Protein AF-A0A440LNB6-F1 (afdb_monomer_lite)

Foldseek 3Di:
DWDDDPRDIDDDDPQKDFCVVVDPPPAFTKIFGNDPLTDIDGDDDDADDDDPFDQCDPVNQVVVVVVVCVVVVADPPDWDWDDDPLKTKIKGWGDDPRDIDIDMDIDSSGRDDD

Secondary structure (DSSP, 8-state):
-EEEETTEEEEPPTTEEE-GGGSPTTPPPEEEESSTT--EEE-------SSSPP---HHHHHHHHHHHHHHTT---S-EEEEEETTEEEEEEEEE-SS-EEEEEEEE-SSPPP-

Sequence (114 aa):
MIVQFYGITFDLPVGWEDITDDLPEGSPPTLVKESDAGGALQFSIAKYRSGEKPNADFDVLRTFMIEFCRNNFIDIERIFERKFGDVMCVGVSSRTTDQTLSAWYLSNGTILHS

Radius of gyration: 15.57 Å; chains: 1; bounding box: 34×36×39 Å

Structure (mmCIF, N/CA/C/O backbone):
data_AF-A0A440LNB6-F1
#
_entry.id   AF-A0A440LNB6-F1
#
loop_
_atom_site.group_PDB
_atom_site.id
_atom_site.type_symbol
_atom_site.label_atom_id
_atom_site.label_alt_id
_atom_site.label_comp_id
_atom_site.label_asym_id
_atom_site.label_entity_id
_atom_site.label_seq_id
_atom_site.pdbx_PDB_ins_code
_atom_site.Cartn_x
_atom_site.Cartn_y
_atom_site.Cartn_z
_atom_site.occupancy
_atom_site.B_iso_or_equiv
_atom_site.auth_seq_id
_atom_site.auth_comp_id
_atom_site.auth_asym_id
_atom_site.auth_atom_id
_atom_site.pdbx_PDB_model_num
ATOM 1 N N . MET A 1 1 ? 0.610 -11.361 17.318 1.00 78.19 1 MET A N 1
ATOM 2 C CA . MET A 1 1 ? 0.013 -12.492 16.568 1.00 78.19 1 MET A CA 1
ATOM 3 C C . MET A 1 1 ? 0.735 -12.571 15.243 1.00 78.19 1 MET A C 1
ATOM 5 O O . MET A 1 1 ? 0.922 -11.528 14.633 1.00 78.19 1 MET A O 1
ATOM 9 N N . ILE A 1 2 ? 1.154 -13.760 14.812 1.00 82.44 2 ILE A N 1
ATOM 10 C CA . ILE A 1 2 ? 1.828 -13.908 13.521 1.00 82.44 2 ILE A CA 1
ATOM 11 C C . ILE A 1 2 ? 0.784 -14.248 12.460 1.00 82.44 2 ILE A C 1
ATOM 13 O O . ILE A 1 2 ? 0.113 -15.268 12.585 1.00 82.44 2 ILE A O 1
ATOM 17 N N . VAL A 1 3 ? 0.673 -13.411 11.430 1.00 80.69 3 VAL A N 1
ATOM 18 C CA . VAL A 1 3 ? -0.166 -13.665 10.251 1.00 80.69 3 VAL A CA 1
ATOM 19 C C . VAL A 1 3 ? 0.730 -13.816 9.032 1.00 80.69 3 VAL A C 1
ATOM 21 O O . VAL A 1 3 ? 1.709 -13.082 8.880 1.00 80.69 3 VAL A O 1
ATOM 24 N N . GLN A 1 4 ? 0.410 -14.774 8.164 1.00 81.25 4 GLN A N 1
ATOM 25 C CA . GLN A 1 4 ? 1.168 -15.029 6.949 1.00 81.25 4 GLN A CA 1
ATOM 26 C C . GLN A 1 4 ? 0.241 -15.086 5.740 1.00 81.25 4 GLN A C 1
ATOM 28 O O . GLN A 1 4 ? -0.616 -15.957 5.646 1.00 81.25 4 GLN A O 1
ATOM 33 N N . PHE A 1 5 ? 0.479 -14.213 4.767 1.00 77.06 5 PHE A N 1
ATOM 34 C CA . PHE A 1 5 ? -0.212 -14.255 3.483 1.00 77.06 5 PHE A CA 1
ATOM 35 C C . PHE A 1 5 ? 0.761 -13.956 2.346 1.00 77.06 5 PHE A C 1
ATOM 37 O O . PHE A 1 5 ? 1.635 -13.094 2.436 1.00 77.06 5 PHE A O 1
ATOM 44 N N . TYR A 1 6 ? 0.643 -14.731 1.265 1.00 73.19 6 TYR A N 1
ATOM 45 C CA . TYR A 1 6 ? 1.439 -14.591 0.040 1.00 73.19 6 TYR A CA 1
ATOM 46 C C . TYR A 1 6 ? 2.967 -14.519 0.254 1.00 73.19 6 TYR A C 1
ATOM 48 O O . TYR A 1 6 ? 3.688 -13.930 -0.550 1.00 73.19 6 TYR A O 1
ATOM 56 N N . GLY A 1 7 ? 3.496 -15.185 1.285 1.00 72.75 7 GLY A N 1
ATOM 57 C CA . GLY A 1 7 ? 4.932 -15.210 1.596 1.00 72.75 7 GLY A CA 1
ATOM 58 C C . GLY A 1 7 ? 5.448 -13.976 2.343 1.00 72.75 7 GLY A C 1
ATOM 59 O O . GLY A 1 7 ? 6.659 -13.819 2.460 1.00 72.75 7 GLY A O 1
ATOM 60 N N . ILE A 1 8 ? 4.550 -13.123 2.840 1.00 74.88 8 ILE A N 1
ATOM 61 C CA . ILE A 1 8 ? 4.860 -12.046 3.779 1.00 74.88 8 ILE A CA 1
ATOM 62 C C . ILE A 1 8 ? 4.368 -12.471 5.160 1.00 74.88 8 ILE A C 1
ATOM 64 O O . ILE A 1 8 ? 3.272 -13.018 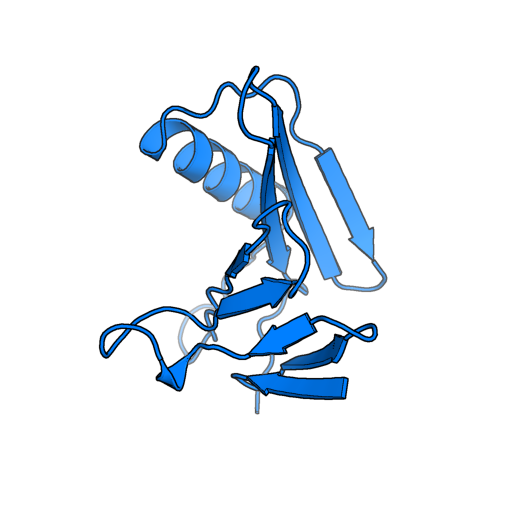5.287 1.00 74.88 8 ILE A O 1
ATOM 68 N N . THR A 1 9 ? 5.185 -12.214 6.176 1.00 81.19 9 THR A N 1
ATOM 69 C CA . THR A 1 9 ? 4.865 -12.494 7.575 1.00 81.19 9 THR A CA 1
ATOM 70 C C . THR A 1 9 ? 4.730 -11.180 8.330 1.00 81.19 9 THR A C 1
ATOM 72 O O . THR A 1 9 ? 5.630 -10.342 8.280 1.00 81.19 9 THR A O 1
ATOM 75 N N . PHE A 1 10 ? 3.623 -11.020 9.046 1.00 79.69 10 PHE A N 1
ATOM 76 C CA . PHE A 1 10 ? 3.344 -9.874 9.899 1.00 79.69 10 PHE A CA 1
ATOM 77 C C . PHE A 1 10 ? 3.345 -10.313 11.352 1.00 79.69 10 PHE A C 1
ATOM 79 O O . PHE A 1 10 ? 2.657 -11.267 11.709 1.00 79.69 10 PHE A O 1
ATOM 86 N N . ASP A 1 11 ? 4.085 -9.590 12.186 1.00 86.31 11 ASP A N 1
ATOM 87 C CA . ASP A 1 11 ? 3.930 -9.664 13.633 1.00 86.31 11 ASP A CA 1
ATOM 88 C C . ASP A 1 11 ? 3.028 -8.513 14.084 1.00 86.31 11 ASP A C 1
ATOM 90 O O . ASP A 1 11 ? 3.433 -7.348 14.118 1.00 86.31 11 ASP A O 1
ATOM 94 N N . LEU A 1 12 ? 1.762 -8.840 14.329 1.00 81.94 12 LEU A N 1
ATOM 95 C CA . LEU A 1 12 ? 0.729 -7.871 14.659 1.00 81.94 12 LEU A CA 1
ATOM 96 C C . LEU A 1 12 ? 0.648 -7.642 16.174 1.00 81.94 12 LEU A C 1
ATOM 98 O O . LEU A 1 12 ? 0.646 -8.616 16.943 1.00 81.94 12 LEU A O 1
ATOM 102 N N . PRO A 1 13 ? 0.499 -6.381 16.621 1.00 82.56 13 PRO A N 1
ATOM 103 C CA . PRO A 1 13 ? 0.187 -6.068 18.011 1.00 82.56 13 PRO A CA 1
ATOM 104 C C . PRO A 1 13 ? -1.115 -6.733 18.481 1.00 82.56 13 PRO A C 1
ATOM 106 O O . PRO A 1 13 ? -1.970 -7.099 17.678 1.00 82.56 13 PRO A O 1
ATOM 109 N N . VAL A 1 14 ? -1.288 -6.844 19.799 1.00 83.44 14 VAL A N 1
ATOM 110 C CA . VAL A 1 14 ? -2.534 -7.338 20.411 1.00 83.44 14 VAL A CA 1
ATOM 111 C C . VAL A 1 14 ? -3.736 -6.484 19.977 1.00 83.44 14 VAL A C 1
ATOM 113 O O . VAL A 1 14 ? -3.617 -5.260 19.865 1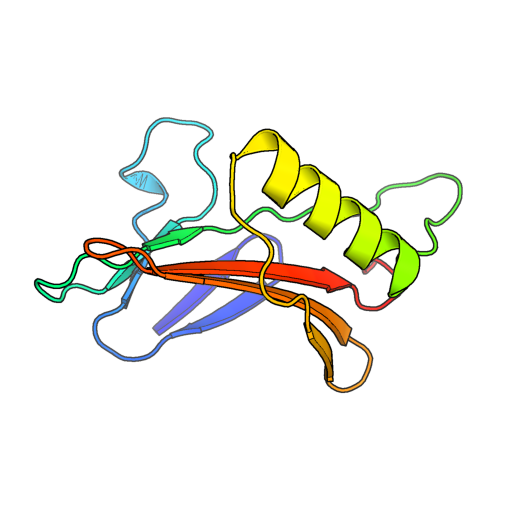.00 83.44 14 VAL A O 1
ATOM 116 N N . GLY A 1 15 ? -4.882 -7.136 19.754 1.00 84.38 15 GLY A N 1
ATOM 117 C CA . GLY A 1 15 ? -6.142 -6.508 19.337 1.00 84.38 15 GLY A CA 1
ATOM 118 C C . GLY A 1 15 ? -6.279 -6.300 17.827 1.00 84.38 15 GLY A C 1
ATOM 119 O O . GLY A 1 15 ? -7.198 -5.609 17.400 1.00 84.38 15 GLY A O 1
ATOM 120 N N . TRP A 1 16 ? -5.355 -6.840 17.027 1.00 87.56 16 TRP A N 1
ATOM 121 C CA . TRP A 1 16 ? -5.539 -7.007 15.586 1.00 87.56 16 TRP A CA 1
ATOM 122 C C . TRP A 1 16 ? -5.997 -8.427 15.274 1.00 87.56 16 TRP A C 1
ATOM 124 O O . TRP A 1 16 ? -5.479 -9.379 15.858 1.00 87.56 16 TRP A O 1
ATOM 134 N N . GLU A 1 17 ? -6.897 -8.545 14.311 1.00 88.31 17 GLU A N 1
ATOM 135 C CA . GLU A 1 17 ? -7.494 -9.793 13.853 1.00 88.31 17 GLU A CA 1
ATOM 136 C C . GLU A 1 17 ? -7.425 -9.882 12.325 1.00 88.31 17 GLU A C 1
ATOM 138 O O . GLU A 1 17 ? -7.479 -8.860 11.636 1.00 88.31 17 GLU A O 1
ATOM 143 N N . ASP A 1 18 ? -7.262 -11.097 11.802 1.00 87.94 18 ASP A N 1
ATOM 144 C CA . ASP A 1 18 ? -7.401 -11.393 10.376 1.00 87.94 18 ASP A CA 1
ATOM 145 C C . ASP A 1 18 ? -8.838 -11.835 10.103 1.00 87.94 18 ASP A C 1
ATOM 147 O O . ASP A 1 18 ? -9.258 -12.873 10.603 1.00 87.94 18 ASP A O 1
ATOM 151 N N . ILE A 1 19 ? -9.568 -11.040 9.320 1.00 89.75 19 ILE A N 1
ATOM 152 C CA . ILE A 1 19 ? -10.976 -11.289 8.970 1.00 89.75 19 ILE A CA 1
ATOM 153 C C . ILE A 1 19 ? -11.134 -11.668 7.497 1.00 89.75 19 ILE A C 1
ATOM 155 O O . ILE A 1 19 ? -12.217 -11.542 6.931 1.00 89.75 19 ILE A O 1
ATOM 159 N N . THR A 1 20 ? -10.047 -12.061 6.827 1.00 88.19 20 THR A N 1
ATOM 160 C CA . THR A 1 20 ? -10.063 -12.331 5.382 1.00 88.19 20 THR A CA 1
ATOM 161 C C . THR A 1 20 ? -11.126 -13.367 5.007 1.00 88.19 20 THR A C 1
ATOM 163 O O . THR A 1 20 ? -11.823 -13.181 4.011 1.00 88.19 20 THR A O 1
ATOM 166 N N . ASP A 1 21 ? -11.292 -14.406 5.828 1.00 89.06 21 ASP A N 1
ATOM 167 C CA . ASP A 1 21 ? -12.249 -15.496 5.596 1.00 89.06 21 ASP A CA 1
ATOM 168 C C . ASP A 1 21 ? -13.708 -15.117 5.923 1.00 89.06 21 ASP A C 1
ATOM 170 O O . ASP A 1 21 ? -14.633 -15.808 5.494 1.00 89.06 21 ASP A O 1
ATOM 174 N N . ASP A 1 22 ? -13.929 -14.001 6.625 1.00 91.06 22 ASP A N 1
ATOM 175 C CA . ASP A 1 2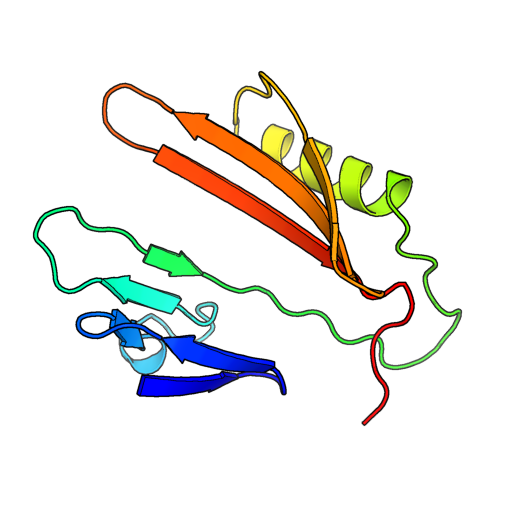2 ? -15.265 -13.474 6.942 1.00 91.06 22 ASP A CA 1
ATOM 176 C C . ASP A 1 22 ? -15.806 -12.541 5.843 1.00 91.06 22 ASP A C 1
ATOM 178 O O . ASP A 1 22 ? -16.973 -12.135 5.861 1.00 91.06 22 ASP A O 1
ATOM 182 N N . LEU A 1 23 ? -14.959 -12.173 4.877 1.00 88.88 23 LEU A N 1
ATOM 183 C CA . LEU A 1 23 ? -15.302 -11.302 3.757 1.00 88.88 23 LEU A CA 1
ATOM 184 C C . LEU A 1 23 ? -15.770 -12.108 2.530 1.00 88.88 23 LEU A C 1
ATOM 186 O O . LEU A 1 23 ? -15.495 -13.302 2.418 1.00 88.88 23 LEU A O 1
ATOM 190 N N . PRO A 1 24 ? -16.470 -11.475 1.562 1.00 94.19 24 PRO A N 1
ATOM 191 C CA . PRO A 1 24 ? -16.865 -12.145 0.327 1.00 94.19 24 PRO A CA 1
ATOM 192 C C . PRO A 1 24 ? -15.684 -12.808 -0.388 1.00 94.19 24 PRO A C 1
ATOM 194 O O . PRO A 1 24 ? -14.581 -12.256 -0.419 1.00 94.19 24 PRO A O 1
ATOM 197 N N . GLU A 1 25 ? -15.929 -13.958 -1.015 1.00 90.00 25 GLU A N 1
ATOM 198 C CA . GLU A 1 25 ? -14.901 -14.697 -1.751 1.00 90.00 25 GLU A CA 1
ATOM 199 C C . GLU A 1 25 ? -14.174 -13.793 -2.764 1.00 90.00 25 GLU A C 1
ATOM 201 O O . GLU A 1 25 ? -14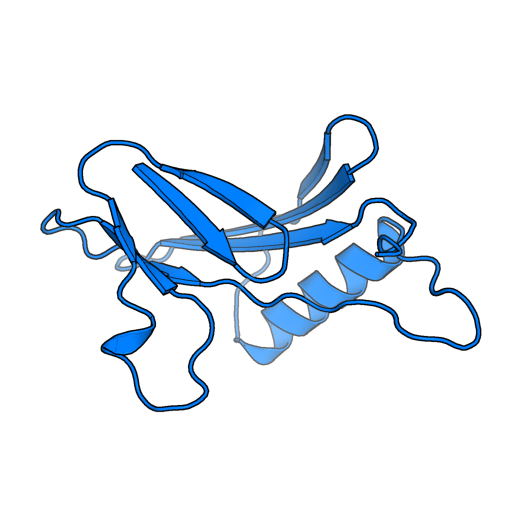.794 -13.048 -3.526 1.00 90.00 25 GLU A O 1
ATOM 206 N N . GLY A 1 26 ? -12.839 -13.847 -2.757 1.00 85.38 26 GLY A N 1
ATOM 207 C CA . GLY A 1 26 ? -11.986 -13.005 -3.600 1.00 85.38 26 GLY A CA 1
ATOM 208 C C . GLY A 1 26 ? -11.619 -11.646 -2.993 1.00 85.38 26 GLY A C 1
ATOM 209 O O . GLY A 1 26 ? -10.904 -10.875 -3.637 1.00 85.38 26 GLY A O 1
ATOM 210 N N . SER A 1 27 ? -12.060 -11.353 -1.766 1.00 87.12 27 SER A N 1
ATOM 211 C CA . SER A 1 27 ? -11.620 -10.165 -1.030 1.00 87.12 27 SER A CA 1
ATOM 212 C C . SER A 1 27 ? -10.104 -10.185 -0.783 1.00 87.12 27 SER A C 1
ATOM 214 O O . SER A 1 27 ? -9.517 -11.254 -0.583 1.00 87.12 27 SER A O 1
ATOM 216 N N . PRO A 1 28 ? -9.434 -9.017 -0.803 1.00 87.06 28 PRO A N 1
ATOM 217 C CA . PRO A 1 28 ? -8.025 -8.937 -0.444 1.00 87.06 28 PRO A CA 1
ATOM 218 C C . PRO A 1 28 ? -7.825 -9.321 1.030 1.00 87.06 28 PRO A C 1
ATOM 220 O O . PRO A 1 28 ? -8.722 -9.069 1.844 1.00 87.06 28 PRO A O 1
ATOM 223 N N . PRO A 1 29 ? -6.640 -9.846 1.404 1.00 88.62 29 PRO A N 1
ATOM 224 C CA . PRO A 1 29 ? -6.288 -10.034 2.803 1.00 88.62 29 PRO A CA 1
ATOM 225 C C . PRO A 1 29 ? -6.561 -8.768 3.607 1.00 88.62 29 PRO A C 1
ATOM 227 O O . PRO A 1 29 ? -6.112 -7.684 3.216 1.00 88.62 29 PRO A O 1
ATOM 230 N N . THR A 1 30 ? -7.319 -8.907 4.691 1.00 89.50 30 THR A N 1
ATOM 231 C CA . THR A 1 30 ? -7.835 -7.780 5.467 1.00 89.50 30 THR A CA 1
ATOM 232 C C . THR A 1 30 ? -7.650 -8.033 6.955 1.00 89.50 30 THR A C 1
ATOM 234 O O . THR A 1 30 ? -8.180 -8.988 7.513 1.00 89.50 30 THR A O 1
ATOM 237 N N . LEU A 1 31 ? -6.921 -7.128 7.601 1.00 89.81 31 LEU A N 1
ATOM 238 C CA . LEU A 1 31 ? -6.732 -7.105 9.044 1.00 89.81 31 LEU A CA 1
ATOM 239 C C . LEU A 1 31 ? -7.550 -5.969 9.648 1.00 89.81 31 LEU A C 1
ATOM 241 O O . LEU A 1 31 ? -7.534 -4.857 9.120 1.00 89.81 31 LEU A O 1
ATOM 245 N N . VAL A 1 32 ? -8.200 -6.204 10.780 1.00 89.62 32 VAL A N 1
ATOM 246 C CA . VAL A 1 32 ? -8.945 -5.174 11.517 1.00 89.62 32 VAL A CA 1
ATOM 247 C C . VAL A 1 32 ? -8.455 -5.067 12.945 1.00 89.62 32 VAL A C 1
ATOM 249 O O . VAL A 1 32 ? -7.880 -6.003 13.494 1.00 89.62 32 VAL A O 1
ATOM 252 N N . LYS A 1 33 ? -8.664 -3.900 13.549 1.00 86.25 33 LYS A N 1
ATOM 253 C CA . LYS A 1 33 ? -8.399 -3.692 14.969 1.00 86.25 33 LYS A CA 1
ATOM 254 C C . LYS A 1 33 ? -9.713 -3.746 15.745 1.00 86.25 33 LYS A C 1
ATOM 256 O O . LYS A 1 33 ? -10.596 -2.951 15.446 1.00 86.25 33 LYS A O 1
ATOM 261 N N . GLU A 1 34 ? -9.798 -4.590 16.775 1.00 74.62 34 GLU A N 1
ATOM 262 C CA . GLU A 1 34 ? -10.996 -4.824 17.614 1.00 74.62 34 GLU A CA 1
ATOM 263 C C . GLU A 1 34 ? -11.569 -3.561 18.299 1.00 74.62 34 GLU A C 1
ATOM 265 O O . GLU A 1 34 ? -12.651 -3.601 18.873 1.00 74.62 34 GLU A O 1
ATOM 270 N N . SER A 1 35 ? -10.869 -2.423 18.280 1.00 65.69 35 SER A N 1
ATOM 271 C CA . SER A 1 35 ? -11.329 -1.193 18.936 1.00 65.69 35 SER A CA 1
ATOM 272 C C . SER A 1 35 ? -12.439 -0.465 18.167 1.00 65.69 35 SER A C 1
ATOM 274 O O . SER A 1 35 ? -12.381 -0.379 16.941 1.00 65.69 35 SER A O 1
ATOM 276 N N . ASP A 1 36 ? -13.304 0.234 18.908 1.00 56.28 36 ASP A N 1
ATOM 277 C CA . ASP A 1 36 ? -14.434 1.089 18.482 1.00 56.28 36 ASP A CA 1
ATOM 278 C C . ASP A 1 36 ? -14.145 2.112 17.354 1.00 56.28 36 ASP A C 1
ATOM 280 O O . ASP A 1 36 ? -15.062 2.722 16.811 1.00 56.28 36 ASP A O 1
ATOM 284 N N . ALA A 1 37 ? -12.873 2.323 16.997 1.00 59.94 37 ALA A N 1
ATOM 285 C CA . ALA A 1 37 ? -12.412 3.257 15.969 1.00 59.94 37 ALA A CA 1
ATOM 286 C C . ALA A 1 37 ? -12.296 2.660 14.543 1.00 59.94 37 ALA A C 1
ATOM 288 O O . ALA A 1 37 ? -11.911 3.388 13.631 1.00 59.94 37 ALA A O 1
ATOM 289 N N . GLY A 1 38 ? -12.603 1.370 14.332 1.00 64.94 38 GLY A N 1
ATOM 290 C CA . GLY A 1 38 ? -12.937 0.818 13.004 1.00 64.94 38 GLY A CA 1
ATOM 291 C C . GLY A 1 38 ? -11.860 0.919 11.912 1.00 64.94 38 GLY A C 1
ATOM 292 O O . GLY A 1 38 ? -12.170 1.234 10.766 1.00 64.94 38 GLY A O 1
ATOM 293 N N . GLY A 1 39 ? -10.589 0.680 12.246 1.00 76.50 39 GLY A N 1
ATOM 294 C CA . GLY A 1 39 ? -9.504 0.672 11.259 1.00 76.50 39 GLY A CA 1
ATOM 295 C C . GLY A 1 39 ? -9.339 -0.691 10.581 1.00 76.50 39 GLY A C 1
ATOM 296 O O . GLY A 1 39 ? -9.238 -1.704 11.273 1.00 76.50 39 GLY A O 1
ATOM 297 N N . ALA A 1 40 ? -9.237 -0.699 9.251 1.00 86.88 40 ALA A N 1
ATOM 298 C CA . ALA A 1 40 ? -8.884 -1.875 8.459 1.00 86.88 40 ALA A CA 1
ATOM 299 C C . ALA A 1 40 ? -7.572 -1.647 7.693 1.00 86.88 40 ALA A C 1
ATOM 301 O O . ALA A 1 40 ? -7.289 -0.542 7.225 1.00 86.88 40 ALA A O 1
ATOM 302 N N . LEU A 1 41 ? -6.779 -2.704 7.550 1.00 87.06 41 LEU A N 1
ATOM 303 C CA . LEU A 1 41 ? -5.578 -2.746 6.732 1.00 87.06 41 LEU A CA 1
ATOM 304 C C . LEU A 1 41 ? -5.740 -3.843 5.685 1.00 87.06 41 LEU A C 1
ATOM 306 O O . LEU A 1 41 ? -5.821 -5.021 6.022 1.00 87.06 41 LEU A O 1
ATOM 310 N N . GLN A 1 42 ? -5.785 -3.439 4.419 1.00 88.31 42 GLN A N 1
ATOM 311 C CA . GLN A 1 42 ? -5.962 -4.346 3.290 1.00 88.31 42 GLN A CA 1
ATOM 312 C C . GLN A 1 42 ? -4.688 -4.442 2.463 1.00 88.31 42 GLN A C 1
ATOM 314 O O . GLN A 1 42 ? -3.975 -3.453 2.276 1.00 88.31 42 GLN A O 1
ATOM 319 N N . PHE A 1 43 ? -4.423 -5.632 1.934 1.00 84.69 43 PHE A N 1
ATOM 320 C CA . PHE A 1 43 ? -3.214 -5.912 1.172 1.00 84.69 43 PHE A CA 1
ATOM 321 C C . PHE A 1 43 ? -3.548 -6.372 -0.240 1.00 84.69 43 PHE A C 1
ATOM 323 O O . PHE A 1 43 ? -4.415 -7.211 -0.456 1.00 84.69 43 PHE A O 1
ATOM 330 N N . SER A 1 44 ? -2.787 -5.882 -1.212 1.00 83.00 44 SER A N 1
ATOM 331 C CA . SER A 1 44 ? -2.742 -6.452 -2.556 1.00 83.00 44 SER A CA 1
ATOM 332 C C . SER A 1 44 ? -1.293 -6.758 -2.897 1.00 83.00 44 SER A C 1
ATOM 334 O O . SER A 1 44 ? -0.419 -5.904 -2.744 1.00 83.00 44 SER A O 1
ATOM 336 N N . ILE A 1 45 ? -1.023 -8.002 -3.292 1.00 80.44 45 ILE A N 1
ATOM 337 C CA . ILE A 1 45 ? 0.336 -8.509 -3.477 1.00 80.44 45 ILE A CA 1
ATOM 338 C C . ILE A 1 45 ? 0.466 -9.052 -4.893 1.00 80.44 45 ILE A C 1
ATOM 340 O O . ILE A 1 45 ? -0.191 -10.020 -5.270 1.00 80.44 45 ILE A O 1
ATOM 344 N N . ALA A 1 46 ? 1.367 -8.450 -5.664 1.00 78.19 46 ALA A N 1
ATOM 345 C CA . ALA A 1 46 ? 1.730 -8.923 -6.989 1.00 78.19 46 ALA A CA 1
ATOM 346 C C . ALA A 1 46 ? 3.104 -9.598 -6.947 1.00 78.19 46 ALA A C 1
ATOM 348 O O . ALA A 1 46 ? 4.084 -9.021 -6.474 1.00 78.19 46 ALA A O 1
ATOM 349 N N . LYS A 1 47 ? 3.178 -10.823 -7.482 1.00 75.62 47 LYS A N 1
ATOM 350 C CA . LYS A 1 47 ? 4.438 -11.535 -7.711 1.00 75.62 47 LYS A CA 1
ATOM 351 C C . LYS A 1 47 ? 4.727 -11.609 -9.202 1.00 75.62 47 LYS A C 1
ATOM 353 O O . LYS A 1 47 ? 3.920 -12.136 -9.965 1.00 75.62 47 LYS A O 1
ATOM 358 N N . TYR A 1 48 ? 5.886 -11.106 -9.607 1.00 74.44 48 TYR A N 1
ATOM 359 C CA . TYR A 1 48 ? 6.423 -11.323 -10.939 1.00 74.44 48 TYR A CA 1
ATOM 360 C C . TYR A 1 48 ? 6.647 -12.817 -11.158 1.00 74.44 48 TYR A C 1
ATOM 362 O O . TYR A 1 48 ? 7.237 -13.481 -10.308 1.00 74.44 48 TYR A O 1
ATOM 370 N N . ARG A 1 49 ? 6.168 -13.339 -12.289 1.00 73.00 49 ARG A N 1
ATOM 371 C CA . ARG A 1 49 ? 6.276 -14.767 -12.618 1.00 73.00 49 ARG A CA 1
ATOM 372 C C . ARG A 1 49 ? 7.318 -15.055 -13.699 1.00 73.00 49 ARG A C 1
ATOM 374 O O . ARG A 1 49 ? 8.065 -16.014 -13.561 1.00 73.00 49 ARG A O 1
ATOM 381 N N . SER A 1 50 ? 7.366 -14.261 -14.771 1.00 77.38 50 SER A N 1
ATOM 382 C CA . SER A 1 50 ? 8.238 -14.494 -15.937 1.00 77.38 50 SER A CA 1
ATOM 383 C C . SER A 1 50 ? 8.203 -13.312 -16.916 1.00 77.38 50 SER A C 1
ATOM 385 O O . SER A 1 50 ? 7.249 -12.537 -16.880 1.00 77.38 50 SER A O 1
ATOM 387 N N . GLY A 1 51 ? 9.169 -13.235 -17.844 1.00 80.62 51 GLY A N 1
ATOM 388 C CA . GLY A 1 51 ? 9.228 -12.219 -18.907 1.00 80.62 51 GLY A CA 1
ATOM 389 C C . GLY A 1 51 ? 10.416 -11.257 -18.795 1.00 80.62 51 GLY A C 1
ATOM 390 O O . GLY A 1 51 ? 11.502 -11.643 -18.354 1.00 80.62 51 GLY A O 1
ATOM 391 N N . GLU A 1 52 ? 10.209 -10.008 -19.211 1.00 78.88 52 GLU A N 1
ATOM 392 C CA . GLU A 1 52 ? 11.123 -8.915 -18.887 1.00 78.88 52 GLU A CA 1
ATOM 393 C C . GLU A 1 52 ? 10.886 -8.484 -17.440 1.00 78.88 52 GLU A C 1
ATOM 395 O O . GLU A 1 52 ? 9.752 -8.239 -17.020 1.00 78.88 52 GLU A O 1
ATOM 400 N N . LYS A 1 53 ? 11.965 -8.420 -16.660 1.00 72.19 53 LYS A N 1
ATOM 401 C CA . LYS A 1 53 ? 11.877 -8.066 -15.249 1.00 72.19 53 LYS A CA 1
ATOM 402 C C . LYS A 1 53 ? 11.478 -6.591 -15.122 1.00 72.19 53 LYS A C 1
ATOM 404 O O . LYS A 1 53 ? 12.244 -5.738 -15.569 1.00 72.19 53 LYS A O 1
ATOM 409 N N . PRO A 1 54 ? 10.342 -6.270 -14.480 1.00 71.56 54 PRO A N 1
ATOM 410 C CA . PRO A 1 54 ? 9.938 -4.886 -14.309 1.00 71.56 54 PRO A CA 1
ATOM 411 C C . PRO A 1 54 ? 10.925 -4.175 -13.381 1.00 71.56 54 PRO A C 1
ATOM 413 O O . PRO A 1 54 ? 11.225 -4.663 -12.287 1.00 71.56 54 PRO A O 1
ATOM 416 N N . ASN A 1 55 ? 11.415 -3.013 -13.808 1.00 79.81 55 ASN A N 1
ATOM 417 C CA . ASN A 1 55 ? 12.132 -2.099 -12.930 1.00 79.81 55 ASN A CA 1
ATOM 418 C C . ASN A 1 55 ? 11.106 -1.281 -12.134 1.00 79.81 55 ASN A C 1
ATOM 420 O O . ASN A 1 55 ? 10.606 -0.271 -12.615 1.00 79.81 55 ASN A O 1
ATOM 424 N N . ALA A 1 56 ? 10.742 -1.752 -10.942 1.00 83.25 56 ALA A N 1
ATOM 425 C CA . ALA A 1 56 ? 9.792 -1.074 -10.061 1.00 83.25 56 ALA A CA 1
ATOM 426 C C . ALA A 1 56 ? 10.526 -0.145 -9.080 1.00 83.25 56 ALA A C 1
ATOM 428 O O . ALA A 1 56 ? 10.593 -0.435 -7.880 1.00 83.25 56 ALA A O 1
ATOM 429 N N . ASP A 1 57 ? 11.119 0.922 -9.618 1.00 89.38 57 ASP A N 1
ATOM 430 C CA . ASP A 1 57 ? 11.787 1.988 -8.867 1.00 89.38 57 ASP A CA 1
ATOM 431 C C . ASP A 1 57 ? 10.804 3.053 -8.339 1.00 89.38 57 ASP A C 1
ATOM 433 O O . ASP A 1 57 ? 9.585 2.927 -8.480 1.00 89.38 57 ASP A O 1
ATOM 437 N N . PHE A 1 58 ? 11.326 4.101 -7.692 1.00 92.62 58 PHE A N 1
ATOM 438 C CA . PHE A 1 58 ? 10.500 5.164 -7.114 1.00 92.62 58 PHE A CA 1
ATOM 439 C C . PHE A 1 58 ? 9.604 5.868 -8.134 1.00 92.62 58 PHE A C 1
ATOM 441 O O . PHE A 1 58 ? 8.470 6.191 -7.788 1.00 92.62 58 PHE A O 1
ATOM 448 N N . ASP A 1 59 ? 10.054 6.078 -9.372 1.00 91.75 59 ASP A N 1
ATOM 449 C CA . ASP A 1 59 ? 9.252 6.789 -10.371 1.00 91.75 59 ASP A CA 1
ATOM 450 C C . ASP A 1 59 ? 8.063 5.936 -10.828 1.00 91.75 59 ASP A C 1
ATOM 452 O O . ASP A 1 59 ? 6.938 6.438 -10.953 1.00 91.75 59 ASP A O 1
ATOM 456 N N . VAL A 1 60 ? 8.268 4.624 -10.974 1.00 89.88 60 VAL A N 1
ATOM 457 C CA . VAL A 1 60 ? 7.176 3.675 -11.236 1.00 89.88 60 VAL A CA 1
ATOM 458 C C . VAL A 1 60 ? 6.200 3.623 -10.061 1.00 89.88 60 VAL A C 1
ATOM 460 O O . VAL A 1 60 ? 4.992 3.768 -10.256 1.00 89.88 60 VAL A O 1
ATOM 463 N N . LEU A 1 61 ? 6.699 3.479 -8.829 1.00 92.12 61 LEU A N 1
ATOM 464 C CA . LEU A 1 61 ? 5.842 3.443 -7.640 1.00 92.12 61 LEU A CA 1
ATOM 465 C C . LEU A 1 61 ? 5.056 4.748 -7.444 1.00 92.12 61 LEU A C 1
ATOM 467 O O . LEU A 1 61 ? 3.888 4.717 -7.056 1.00 92.12 61 LEU A O 1
ATOM 471 N N . ARG A 1 62 ? 5.672 5.898 -7.736 1.00 94.19 62 ARG A N 1
ATOM 472 C CA . ARG A 1 62 ? 5.013 7.207 -7.695 1.00 94.19 62 ARG A CA 1
ATOM 473 C C . ARG A 1 62 ? 3.913 7.304 -8.739 1.00 94.19 62 ARG A C 1
ATOM 475 O O . ARG A 1 62 ? 2.838 7.805 -8.421 1.00 94.19 62 ARG A O 1
ATOM 482 N N . THR A 1 63 ? 4.146 6.788 -9.943 1.00 92.50 63 THR A N 1
ATOM 483 C CA . THR A 1 63 ? 3.124 6.735 -10.996 1.00 92.50 63 THR A CA 1
ATOM 484 C C . THR A 1 63 ? 1.911 5.928 -10.536 1.00 92.50 63 THR A C 1
ATOM 486 O O . THR A 1 63 ? 0.794 6.440 -10.587 1.00 92.50 63 THR A O 1
ATOM 489 N N . PHE A 1 64 ? 2.118 4.732 -9.974 1.00 91.38 64 PHE A N 1
ATOM 490 C CA . PHE A 1 64 ? 1.024 3.926 -9.416 1.00 91.38 64 PHE A CA 1
ATOM 491 C C . PHE A 1 64 ? 0.290 4.636 -8.279 1.00 91.38 64 PHE A C 1
ATOM 493 O O . PHE A 1 64 ? -0.937 4.597 -8.229 1.00 91.38 64 PHE A O 1
ATOM 500 N N . MET A 1 65 ? 1.012 5.334 -7.398 1.00 93.88 65 MET A N 1
ATOM 501 C CA . MET A 1 65 ? 0.384 6.111 -6.329 1.00 93.88 65 MET A CA 1
ATOM 502 C C . MET A 1 65 ? -0.496 7.241 -6.873 1.00 93.88 65 MET A C 1
ATOM 504 O O . MET A 1 65 ? -1.622 7.419 -6.417 1.00 93.88 65 MET A O 1
ATOM 508 N N . ILE A 1 66 ? -0.016 7.985 -7.871 1.00 93.44 66 ILE A N 1
ATOM 509 C CA . ILE A 1 66 ? -0.787 9.065 -8.502 1.00 93.44 66 ILE A CA 1
ATOM 510 C C . ILE A 1 66 ? -2.043 8.505 -9.176 1.00 93.44 66 ILE A C 1
ATOM 512 O O . ILE A 1 66 ? -3.128 9.066 -9.017 1.00 93.44 66 ILE A O 1
ATOM 516 N N . GLU A 1 67 ? -1.918 7.396 -9.904 1.00 93.88 67 GLU A N 1
ATOM 517 C CA . GLU A 1 67 ? -3.056 6.738 -10.547 1.00 93.88 67 GLU A CA 1
ATOM 518 C C . GLU A 1 67 ? -4.073 6.221 -9.528 1.00 93.88 67 GLU A C 1
ATOM 520 O O . GLU A 1 67 ? -5.271 6.442 -9.705 1.00 93.88 67 GLU A O 1
ATOM 525 N N . PHE A 1 68 ? -3.609 5.598 -8.442 1.00 91.12 68 PHE A N 1
ATOM 526 C CA . PHE A 1 68 ? -4.458 5.159 -7.339 1.00 91.12 68 PHE A CA 1
ATOM 527 C C . PHE A 1 68 ? -5.233 6.329 -6.735 1.00 91.12 68 PHE A C 1
ATOM 529 O O . PHE A 1 68 ? -6.458 6.258 -6.632 1.00 91.12 68 PHE A O 1
ATOM 536 N N . CYS A 1 69 ? -4.552 7.423 -6.392 1.00 92.19 69 CYS A N 1
ATOM 537 C CA . CYS A 1 69 ? -5.207 8.602 -5.838 1.00 92.19 69 CYS A CA 1
ATOM 538 C C . CYS A 1 69 ? -6.233 9.193 -6.807 1.00 92.19 69 CYS A C 1
ATOM 540 O O . CYS A 1 69 ? -7.360 9.473 -6.404 1.00 92.19 69 CYS A O 1
ATOM 542 N N . ARG A 1 70 ? -5.886 9.314 -8.096 1.00 93.06 70 ARG A N 1
ATOM 543 C CA . ARG A 1 70 ? -6.794 9.826 -9.131 1.00 93.06 70 ARG A CA 1
ATOM 544 C C . ARG A 1 70 ? -8.046 8.963 -9.267 1.00 93.06 70 ARG A C 1
ATOM 546 O O . ARG A 1 70 ? -9.146 9.499 -9.328 1.00 93.06 70 ARG A O 1
ATOM 553 N N . ASN A 1 71 ? -7.885 7.644 -9.316 1.00 92.94 71 ASN A N 1
ATOM 554 C CA . ASN A 1 71 ? -8.997 6.714 -9.517 1.00 92.94 71 ASN A CA 1
ATOM 555 C C . ASN A 1 71 ? -9.923 6.626 -8.294 1.00 92.94 71 ASN A C 1
ATOM 557 O O . ASN A 1 71 ? -11.084 6.258 -8.444 1.00 92.94 71 ASN A O 1
ATOM 561 N N . ASN A 1 72 ? -9.421 6.973 -7.106 1.00 89.00 72 ASN A N 1
ATOM 562 C CA . ASN A 1 72 ? -10.173 6.940 -5.851 1.00 89.00 72 ASN A CA 1
ATOM 563 C C . ASN A 1 72 ? -10.551 8.338 -5.331 1.00 89.00 72 ASN A C 1
ATOM 565 O O . ASN A 1 72 ? -11.009 8.452 -4.198 1.00 89.00 72 ASN A O 1
ATOM 569 N N . PHE A 1 73 ? -10.368 9.391 -6.139 1.00 89.81 73 PHE A N 1
ATOM 570 C CA . PHE A 1 73 ? -10.670 10.783 -5.775 1.00 89.81 73 PHE A CA 1
ATOM 571 C C . PHE A 1 73 ? -10.017 11.225 -4.453 1.00 89.81 73 PHE A C 1
ATOM 573 O O . PHE A 1 73 ? -10.620 11.925 -3.643 1.00 89.81 73 PHE A O 1
ATOM 580 N N . ILE A 1 74 ? -8.776 10.789 -4.227 1.00 88.62 74 ILE A N 1
ATOM 581 C CA . ILE A 1 74 ? -7.991 11.146 -3.046 1.00 88.62 74 ILE A CA 1
ATOM 582 C C . ILE A 1 74 ? -7.191 12.404 -3.368 1.00 88.62 74 ILE A C 1
ATOM 584 O O . ILE A 1 74 ? -6.335 12.387 -4.258 1.00 88.62 74 ILE A O 1
ATOM 588 N N . ASP A 1 75 ? -7.426 13.469 -2.606 1.00 86.94 75 ASP A N 1
ATOM 589 C CA . ASP A 1 75 ? -6.629 14.687 -2.709 1.00 86.94 75 ASP A CA 1
ATOM 590 C C . ASP A 1 75 ? -5.182 14.418 -2.287 1.00 86.94 75 ASP A C 1
ATOM 592 O O . ASP A 1 75 ? -4.884 13.975 -1.173 1.00 86.94 75 ASP A O 1
ATOM 596 N N . ILE A 1 76 ? -4.262 14.684 -3.214 1.00 84.19 76 ILE A N 1
ATOM 597 C CA . ILE A 1 76 ? -2.831 14.483 -3.014 1.00 84.19 76 ILE A CA 1
ATOM 598 C C . ILE A 1 76 ? -2.241 15.766 -2.433 1.00 84.19 76 ILE A C 1
ATOM 600 O O . ILE A 1 76 ? -1.752 16.622 -3.166 1.00 84.19 76 ILE A O 1
ATOM 604 N N . GLU A 1 77 ? -2.244 15.898 -1.109 1.00 82.50 77 GLU A N 1
ATOM 605 C CA . GLU A 1 77 ? -1.504 16.988 -0.459 1.00 82.50 77 GLU A CA 1
ATOM 606 C C . GLU A 1 77 ? 0.007 16.744 -0.531 1.00 82.50 77 GLU A C 1
ATOM 608 O O . GLU A 1 77 ? 0.799 17.649 -0.806 1.00 82.50 77 GLU A O 1
ATOM 613 N N . ARG A 1 78 ? 0.421 15.496 -0.276 1.00 87.75 78 ARG A N 1
ATOM 614 C CA . ARG A 1 78 ? 1.827 15.100 -0.266 1.00 87.75 78 ARG A CA 1
ATOM 615 C C . ARG A 1 78 ? 1.997 13.604 -0.500 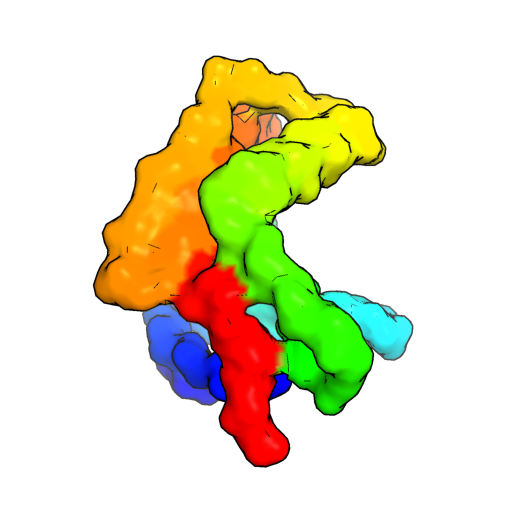1.00 87.75 78 ARG A C 1
ATOM 617 O O . ARG A 1 78 ? 1.505 12.785 0.272 1.00 87.75 78 ARG A O 1
ATOM 624 N N . ILE A 1 79 ? 2.805 13.269 -1.500 1.00 92.56 79 ILE A N 1
ATOM 625 C CA . ILE A 1 79 ? 3.405 11.940 -1.636 1.00 92.56 79 ILE A CA 1
ATOM 626 C C . ILE A 1 79 ? 4.735 11.949 -0.884 1.00 92.56 79 ILE A C 1
ATOM 628 O O . ILE A 1 79 ? 5.495 12.919 -0.950 1.00 92.56 79 ILE A O 1
ATOM 632 N N . PHE A 1 80 ? 5.020 10.882 -0.146 1.00 94.56 80 PHE A N 1
ATOM 633 C CA . PHE A 1 80 ? 6.319 10.685 0.481 1.00 94.56 80 PHE A CA 1
ATOM 634 C C . PHE A 1 80 ? 6.981 9.418 -0.023 1.00 94.56 80 PHE A C 1
ATOM 636 O O . PHE A 1 80 ? 6.329 8.434 -0.362 1.00 94.56 80 PHE A O 1
ATOM 643 N N . GLU A 1 81 ? 8.304 9.450 -0.010 1.00 96.00 81 GLU A N 1
ATOM 644 C CA . GLU A 1 81 ? 9.136 8.352 -0.466 1.00 96.00 81 GLU A CA 1
ATOM 645 C C . GLU A 1 81 ? 10.126 8.006 0.620 1.00 96.00 81 GLU A C 1
ATOM 647 O O . GLU A 1 81 ? 10.670 8.877 1.309 1.00 96.00 81 GLU A O 1
ATOM 652 N N . ARG A 1 82 ? 10.337 6.712 0.805 1.00 94.31 82 ARG A N 1
ATOM 653 C CA . ARG A 1 82 ? 11.277 6.210 1.791 1.00 94.31 82 ARG A CA 1
ATOM 654 C C . ARG A 1 82 ? 11.878 4.907 1.307 1.00 94.31 82 ARG A C 1
ATOM 656 O O . ARG A 1 82 ? 11.222 4.118 0.637 1.00 94.31 82 ARG A O 1
ATOM 663 N N . LYS A 1 83 ? 13.129 4.671 1.686 1.00 90.94 83 LYS A N 1
ATOM 664 C CA . LYS A 1 83 ? 13.791 3.383 1.509 1.00 90.94 83 LYS A CA 1
ATOM 665 C C . LYS A 1 83 ? 14.014 2.740 2.877 1.00 90.94 83 LYS A C 1
ATOM 667 O O . LYS A 1 83 ? 14.501 3.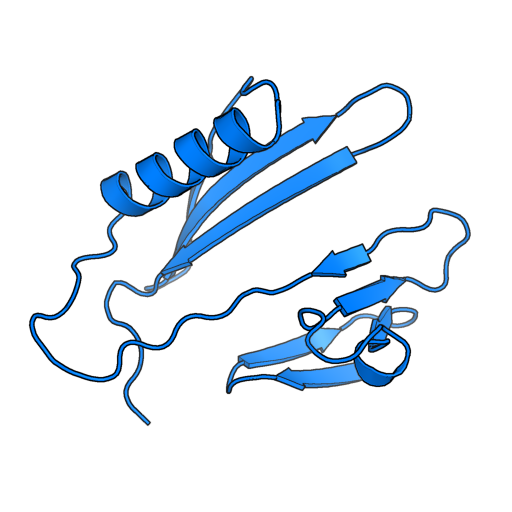402 3.791 1.00 90.94 83 LYS A O 1
ATOM 672 N N . PHE A 1 84 ? 13.652 1.472 3.012 1.00 85.12 84 PHE A N 1
ATOM 673 C CA . PHE A 1 84 ? 13.868 0.638 4.191 1.00 85.12 84 PHE A CA 1
ATOM 674 C C . PHE A 1 84 ? 14.744 -0.550 3.786 1.00 85.12 84 PHE A C 1
ATOM 676 O O . PHE A 1 84 ? 14.251 -1.527 3.224 1.00 85.12 84 PHE A O 1
ATOM 683 N N . GLY A 1 85 ? 16.056 -0.450 4.014 1.00 86.94 85 GLY A N 1
ATOM 684 C CA . GLY A 1 85 ? 17.006 -1.417 3.456 1.00 86.94 85 GLY A CA 1
ATOM 685 C C . GLY A 1 85 ? 16.925 -1.418 1.928 1.00 86.94 85 GLY A C 1
ATOM 686 O O . GLY A 1 85 ? 17.146 -0.378 1.307 1.00 86.94 85 GLY A O 1
ATOM 687 N N . ASP A 1 86 ? 16.545 -2.551 1.339 1.00 83.94 86 ASP A N 1
ATOM 688 C CA . ASP A 1 86 ? 16.353 -2.705 -0.110 1.00 83.94 86 ASP A CA 1
ATOM 689 C C . ASP A 1 86 ? 14.920 -2.424 -0.584 1.00 83.94 86 ASP A C 1
ATOM 691 O O . ASP A 1 86 ? 14.661 -2.388 -1.786 1.00 83.94 86 ASP A O 1
ATOM 695 N N . VAL A 1 87 ? 13.984 -2.179 0.337 1.00 87.00 87 VAL A N 1
ATOM 696 C CA . VAL A 1 87 ? 12.583 -1.894 0.009 1.00 87.00 87 VAL A CA 1
ATOM 697 C C . VAL A 1 87 ? 12.383 -0.399 -0.217 1.00 87.00 87 VAL A C 1
ATOM 699 O O . VAL A 1 87 ? 12.562 0.416 0.683 1.00 87.00 87 VAL A O 1
ATOM 702 N N . MET A 1 88 ? 11.980 -0.035 -1.425 1.00 91.38 88 MET A N 1
ATOM 703 C CA . MET A 1 88 ? 11.439 1.266 -1.800 1.00 91.38 88 MET A CA 1
ATOM 704 C C . MET A 1 88 ? 9.959 1.337 -1.429 1.00 91.38 88 MET A C 1
ATOM 706 O O . MET A 1 88 ? 9.206 0.381 -1.612 1.00 91.38 88 MET A O 1
ATOM 710 N N . CYS A 1 89 ? 9.553 2.481 -0.899 1.00 93.25 89 CYS A N 1
ATOM 711 C CA . CYS A 1 89 ? 8.208 2.753 -0.428 1.00 93.25 89 CYS A CA 1
ATOM 712 C C . CYS A 1 89 ? 7.766 4.125 -0.930 1.00 93.25 89 CYS A C 1
ATOM 714 O O . CYS A 1 89 ? 8.463 5.115 -0.700 1.00 93.25 89 CYS A O 1
ATOM 716 N N . VAL A 1 90 ? 6.601 4.178 -1.570 1.00 95.25 90 VAL A N 1
ATOM 717 C CA . VAL A 1 90 ? 5.903 5.423 -1.895 1.00 95.25 90 VAL A CA 1
ATOM 718 C C . VAL A 1 90 ? 4.557 5.409 -1.195 1.00 95.25 90 VAL A C 1
ATOM 720 O O . VAL A 1 90 ? 3.817 4.434 -1.305 1.00 95.25 90 VAL A O 1
ATOM 723 N N . GLY A 1 91 ? 4.253 6.471 -0.457 1.00 94.75 91 GLY A N 1
ATOM 724 C CA . GLY A 1 91 ? 3.072 6.552 0.388 1.00 94.75 91 GLY A CA 1
ATOM 725 C C . GLY A 1 91 ? 2.304 7.858 0.237 1.00 94.75 91 GLY A C 1
ATOM 726 O O . GLY A 1 91 ? 2.868 8.899 -0.106 1.00 94.75 91 GLY A O 1
ATOM 727 N N . VAL A 1 92 ? 1.015 7.793 0.554 1.00 94.19 92 VAL A N 1
ATOM 728 C CA . VAL A 1 92 ? 0.131 8.947 0.732 1.00 94.19 92 VAL A CA 1
ATOM 729 C C . VAL A 1 92 ? -0.669 8.756 2.016 1.00 94.19 92 VAL A C 1
ATOM 731 O O . VAL A 1 92 ? -0.971 7.632 2.420 1.00 94.19 92 VAL A O 1
ATOM 734 N N . SER A 1 93 ? -1.014 9.863 2.659 1.00 91.25 93 SER A N 1
ATOM 735 C CA . SER A 1 93 ? -2.000 9.892 3.733 1.00 91.25 93 SER A CA 1
ATOM 736 C C . SER A 1 93 ? -2.971 11.022 3.433 1.00 91.25 93 SER A C 1
ATOM 738 O O . SER A 1 93 ? -2.541 12.125 3.105 1.00 91.25 93 SER A O 1
ATOM 740 N N . SER A 1 94 ? -4.262 10.730 3.511 1.00 88.38 94 SER A N 1
ATOM 741 C CA . SER A 1 94 ? -5.340 11.694 3.351 1.00 88.38 94 SER A CA 1
ATOM 742 C C . SER A 1 94 ? -6.233 11.630 4.581 1.00 88.38 94 SER A C 1
ATOM 744 O O . SER A 1 94 ? -6.527 10.553 5.109 1.00 88.38 94 SER A O 1
ATOM 746 N N . ARG A 1 95 ? -6.637 12.799 5.067 1.00 86.44 95 ARG A N 1
ATOM 747 C CA . ARG A 1 95 ? -7.498 12.933 6.235 1.00 86.44 95 ARG A CA 1
ATOM 748 C C . ARG A 1 95 ? -8.677 13.813 5.869 1.00 86.44 95 ARG A C 1
ATOM 750 O O . ARG A 1 95 ? -8.504 14.946 5.441 1.00 86.44 95 ARG A O 1
ATOM 757 N N . THR A 1 96 ? -9.865 13.289 6.108 1.00 80.81 96 THR A N 1
ATOM 758 C CA . THR A 1 96 ? -11.111 14.057 6.103 1.00 80.81 96 THR A CA 1
ATOM 759 C C . THR A 1 96 ? -11.616 14.192 7.540 1.00 80.81 96 THR A C 1
ATOM 761 O O . THR A 1 96 ? -10.981 13.694 8.475 1.00 80.81 96 THR A O 1
ATOM 764 N N . THR A 1 97 ? -12.750 14.865 7.732 1.00 79.06 97 THR A N 1
ATOM 765 C CA . THR A 1 97 ? -13.402 15.007 9.043 1.00 79.06 97 THR A CA 1
ATOM 766 C C . THR A 1 97 ? -13.701 13.667 9.708 1.00 79.06 97 THR A C 1
ATOM 768 O O . THR A 1 97 ? -13.561 13.561 10.924 1.00 79.06 97 THR A O 1
ATOM 771 N N . ASP A 1 98 ? -14.031 12.646 8.914 1.00 80.19 98 ASP A N 1
ATOM 772 C CA . ASP A 1 98 ? -14.615 11.398 9.418 1.00 80.19 98 ASP A CA 1
ATOM 773 C C . ASP A 1 98 ? -13.723 10.170 9.194 1.00 80.19 98 ASP A C 1
ATOM 775 O O . ASP A 1 98 ? -13.926 9.129 9.812 1.00 80.19 98 ASP A O 1
ATOM 779 N N . GLN A 1 99 ? -12.709 10.277 8.331 1.00 80.69 99 GLN A N 1
ATOM 780 C CA . GLN A 1 99 ? -11.837 9.153 7.987 1.00 80.69 99 GLN A CA 1
ATOM 781 C C . GLN A 1 99 ? -10.391 9.582 7.746 1.00 80.69 99 GLN A C 1
ATOM 783 O O . GLN A 1 99 ? -10.104 10.659 7.218 1.00 80.69 99 GLN A O 1
ATOM 788 N N . THR A 1 100 ? -9.469 8.690 8.102 1.00 85.94 100 THR A N 1
ATOM 789 C CA . THR A 1 100 ? -8.065 8.755 7.689 1.00 85.94 100 THR A CA 1
ATOM 790 C C . THR A 1 100 ? -7.783 7.573 6.776 1.00 85.94 100 THR A C 1
ATOM 792 O O . THR A 1 100 ? -7.952 6.428 7.185 1.00 85.94 100 THR A O 1
ATOM 795 N N . LEU A 1 101 ? -7.313 7.852 5.566 1.00 87.69 101 LEU A N 1
ATOM 796 C CA . LEU A 1 101 ? -6.843 6.853 4.620 1.00 87.69 101 LEU A CA 1
ATOM 797 C C . LEU A 1 101 ? -5.334 6.993 4.477 1.00 87.69 101 LEU A C 1
ATOM 799 O O . LEU A 1 101 ? -4.807 8.094 4.341 1.00 87.69 101 LEU A O 1
ATOM 803 N N . SER A 1 102 ? -4.615 5.881 4.503 1.00 90.00 102 SER A N 1
ATOM 804 C CA . SER A 1 102 ? -3.201 5.862 4.140 1.00 90.00 102 SER A CA 1
ATOM 805 C C . SER A 1 102 ? -2.944 4.684 3.220 1.00 90.00 102 SER A C 1
ATOM 807 O O . SER A 1 102 ? -3.457 3.593 3.457 1.00 90.00 102 SER A O 1
ATOM 809 N N . ALA A 1 103 ? -2.180 4.922 2.161 1.00 91.25 103 ALA A N 1
ATOM 810 C CA . ALA A 1 103 ? -1.853 3.916 1.164 1.00 91.25 103 ALA A CA 1
ATOM 811 C C . ALA A 1 103 ? -0.351 3.919 0.898 1.00 91.25 103 ALA A C 1
ATOM 813 O O . ALA A 1 103 ? 0.303 4.964 0.952 1.00 91.25 103 ALA A O 1
ATOM 814 N N . TRP A 1 104 ? 0.183 2.737 0.598 1.00 92.50 104 TRP A N 1
ATOM 815 C CA . TRP A 1 104 ? 1.595 2.531 0.311 1.00 92.50 104 TRP A CA 1
ATOM 816 C C . TRP A 1 104 ? 1.766 1.548 -0.838 1.00 92.50 104 TRP A C 1
ATOM 818 O O . TRP A 1 104 ? 1.131 0.497 -0.861 1.00 92.50 104 TRP A O 1
ATOM 828 N N . TYR A 1 105 ? 2.694 1.860 -1.736 1.00 91.56 105 TYR A N 1
ATOM 829 C CA . TYR A 1 105 ? 3.274 0.903 -2.666 1.00 91.56 105 TYR A CA 1
ATOM 830 C C . TYR A 1 105 ? 4.688 0.558 -2.210 1.00 91.56 105 TYR A C 1
ATOM 832 O O . TYR A 1 105 ? 5.491 1.446 -1.918 1.00 91.56 105 TYR A O 1
ATOM 840 N N . LEU A 1 106 ? 4.982 -0.739 -2.147 1.00 89.69 106 LEU A N 1
ATOM 841 C CA . LEU A 1 106 ? 6.258 -1.282 -1.691 1.00 89.69 106 LEU A CA 1
ATOM 842 C C . LEU A 1 106 ? 6.890 -2.114 -2.809 1.00 89.69 106 LEU A C 1
ATOM 844 O O . LEU A 1 106 ? 6.218 -2.931 -3.435 1.00 89.69 106 LEU A O 1
ATOM 848 N N . SER A 1 107 ? 8.190 -1.939 -3.033 1.00 86.75 107 SER A N 1
ATOM 849 C CA . SER A 1 107 ? 8.973 -2.735 -3.983 1.00 86.75 107 SER A CA 1
ATOM 850 C C . SER A 1 107 ? 10.383 -2.921 -3.456 1.00 86.75 107 SER A C 1
ATOM 852 O O . SER A 1 107 ? 11.029 -1.970 -3.048 1.00 86.75 107 SER A O 1
ATOM 854 N N . ASN A 1 108 ? 10.914 -4.130 -3.516 1.00 81.88 108 ASN A N 1
ATOM 855 C CA . ASN A 1 108 ? 12.327 -4.417 -3.256 1.00 81.88 108 ASN A CA 1
ATOM 856 C C . ASN A 1 108 ? 13.204 -4.265 -4.521 1.00 81.88 108 ASN A C 1
ATOM 858 O O . ASN A 1 108 ? 14.264 -4.882 -4.627 1.00 81.88 108 ASN A O 1
ATOM 862 N N . GLY A 1 109 ? 12.711 -3.556 -5.546 1.00 69.69 109 GLY A N 1
ATOM 863 C CA . GLY A 1 109 ? 13.358 -3.387 -6.855 1.00 69.69 109 GLY A CA 1
ATOM 864 C C . GLY A 1 109 ? 13.469 -4.672 -7.681 1.00 69.69 109 GLY A C 1
ATOM 865 O O . GLY A 1 109 ? 13.868 -4.639 -8.841 1.00 69.69 109 GLY A O 1
ATOM 866 N N . THR A 1 110 ? 13.122 -5.821 -7.100 1.00 60.41 110 THR A N 1
ATOM 867 C CA . THR A 1 110 ? 13.280 -7.147 -7.685 1.00 60.41 110 THR A CA 1
ATOM 868 C C . THR A 1 110 ? 12.249 -8.093 -7.079 1.00 60.41 110 THR A C 1
ATOM 870 O O . THR A 1 110 ? 12.480 -8.678 -6.027 1.00 60.41 110 THR A O 1
ATOM 873 N N . ILE A 1 111 ? 11.094 -8.274 -7.718 1.00 48.81 111 ILE A N 1
ATOM 874 C CA . ILE A 1 111 ? 10.056 -9.129 -7.128 1.00 48.81 111 ILE A CA 1
ATOM 875 C C . ILE A 1 111 ? 10.614 -10.554 -6.905 1.00 48.81 111 ILE A C 1
ATOM 877 O O . ILE A 1 111 ? 11.171 -11.160 -7.822 1.00 48.81 111 ILE A O 1
ATOM 881 N N . LEU A 1 112 ? 10.541 -11.020 -5.650 1.00 33.84 112 LEU A N 1
ATOM 882 C CA . LEU A 1 112 ? 11.222 -12.212 -5.132 1.00 33.84 112 LEU A CA 1
ATOM 883 C C . LEU A 1 112 ? 10.776 -13.495 -5.842 1.00 33.84 112 LEU A C 1
ATOM 885 O O . LEU A 1 112 ? 9.589 -13.816 -5.894 1.00 33.84 112 LEU A O 1
ATOM 889 N N . HIS A 1 113 ? 11.773 -14.237 -6.322 1.00 27.70 113 HIS A N 1
ATOM 890 C CA . HIS A 1 113 ? 11.683 -15.645 -6.693 1.00 27.70 113 HIS A CA 1
ATOM 891 C C . HIS A 1 113 ? 11.407 -16.477 -5.426 1.00 27.70 113 HIS A C 1
ATOM 893 O O . HIS A 1 113 ? 12.106 -16.308 -4.426 1.00 27.70 113 HIS A O 1
ATOM 899 N N . SER A 1 114 ? 10.423 -17.375 -5.481 1.00 33.22 114 SER A N 1
ATOM 900 C CA . SER A 1 114 ? 10.386 -18.598 -4.665 1.00 33.22 114 SER A CA 1
ATOM 901 C C . SER A 1 114 ? 10.642 -19.781 -5.577 1.00 33.22 114 SER A C 1
ATOM 903 O O . SER A 1 114 ? 9.966 -19.799 -6.633 1.00 33.22 114 SER A O 1
#

pLDDT: mean 83.18, std 12.09, range [27.7, 96.0]